Protein AF-A0A2N8HCW1-F1 (afdb_monomer_lite)

Sequence (91 aa):
MTDVQIFLDGTQLAGMPQLSSGLNGNQNGTVTVGGNTSEGNSFQIADFKAYGSVLTEDLVREAWGLASVPEPAAASLGLLGLAVMMMRRRV

Structure (mmCIF, N/CA/C/O backbone):
data_AF-A0A2N8HCW1-F1
#
_entry.id   AF-A0A2N8HCW1-F1
#
loop_
_atom_site.group_PDB
_atom_site.id
_atom_site.type_symbol
_atom_site.label_atom_id
_atom_site.label_alt_id
_atom_site.label_comp_id
_atom_site.label_asym_id
_atom_site.label_entity_id
_atom_site.label_seq_id
_atom_site.pdbx_PDB_ins_code
_atom_site.Cartn_x
_atom_site.Cartn_y
_atom_site.Cartn_z
_atom_site.occupancy
_atom_site.B_iso_or_equiv
_atom_site.auth_seq_id
_atom_site.auth_comp_id
_atom_site.auth_asym_id
_atom_site.auth_atom_id
_atom_site.pdbx_PDB_model_num
ATOM 1 N N . MET A 1 1 ? -7.837 -21.492 -2.759 1.00 55.94 1 MET A N 1
ATOM 2 C CA . MET A 1 1 ? -7.339 -20.336 -1.986 1.00 55.94 1 MET A CA 1
ATOM 3 C C . MET A 1 1 ? -6.897 -19.278 -2.983 1.00 55.94 1 MET A C 1
ATOM 5 O O . MET A 1 1 ? -6.337 -19.648 -4.007 1.00 55.94 1 MET A O 1
ATOM 9 N N . THR A 1 2 ? -7.245 -18.011 -2.765 1.00 60.34 2 THR A N 1
ATOM 10 C CA . THR A 1 2 ? -6.744 -16.880 -3.565 1.00 60.34 2 THR A CA 1
ATOM 11 C C . THR A 1 2 ? -5.462 -16.366 -2.928 1.00 60.34 2 THR A C 1
ATOM 13 O O . THR A 1 2 ? -5.459 -16.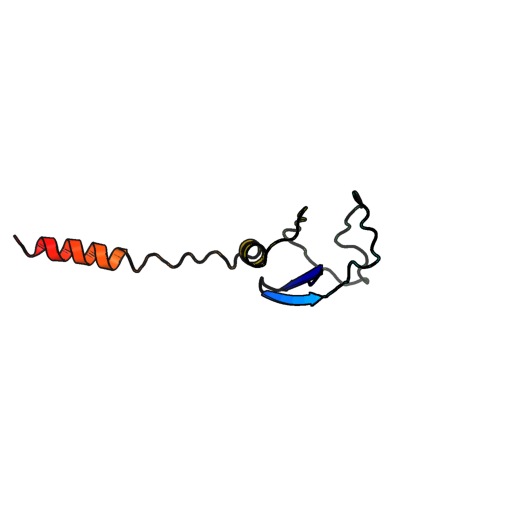140 -1.721 1.00 60.34 2 THR A O 1
ATOM 16 N N . ASP A 1 3 ? -4.409 -16.163 -3.717 1.00 75.12 3 ASP A N 1
ATOM 17 C CA . ASP A 1 3 ? -3.091 -15.770 -3.189 1.00 75.12 3 ASP A CA 1
ATOM 18 C C . ASP A 1 3 ? -2.882 -14.250 -3.222 1.00 75.12 3 ASP A C 1
ATOM 20 O O . ASP A 1 3 ? -2.029 -13.721 -2.514 1.00 75.12 3 ASP A O 1
ATOM 24 N N . VAL A 1 4 ? -3.678 -13.538 -4.028 1.00 82.75 4 VAL A N 1
ATOM 25 C CA . VAL A 1 4 ? -3.673 -12.075 -4.127 1.00 82.75 4 VAL A CA 1
ATOM 26 C C . VAL A 1 4 ? -5.108 -11.560 -4.090 1.00 82.75 4 VAL A C 1
ATOM 28 O O . VAL A 1 4 ? -5.985 -12.071 -4.793 1.00 82.75 4 VAL A O 1
ATOM 31 N N . GLN A 1 5 ? -5.339 -10.529 -3.281 1.00 86.62 5 GLN A N 1
ATOM 32 C CA . GLN A 1 5 ? -6.616 -9.833 -3.150 1.00 86.62 5 GLN A CA 1
ATOM 33 C C . GLN A 1 5 ? -6.411 -8.346 -3.430 1.00 86.62 5 GLN A C 1
ATOM 35 O O . GLN A 1 5 ? -5.424 -7.758 -2.987 1.00 86.62 5 GLN A O 1
ATOM 40 N N . ILE A 1 6 ? -7.342 -7.747 -4.170 1.00 88.44 6 ILE A N 1
ATOM 41 C CA . ILE A 1 6 ? -7.334 -6.316 -4.481 1.00 88.44 6 ILE A CA 1
ATOM 42 C C . ILE A 1 6 ? -8.560 -5.689 -3.834 1.00 88.44 6 ILE A C 1
ATOM 44 O O . ILE A 1 6 ? -9.689 -6.124 -4.076 1.00 88.44 6 ILE A O 1
ATOM 48 N N . PHE A 1 7 ? -8.316 -4.649 -3.047 1.00 89.38 7 PHE A N 1
ATOM 49 C CA . PHE A 1 7 ? -9.341 -3.843 -2.407 1.00 89.38 7 PHE A CA 1
ATOM 50 C C . PHE A 1 7 ? -9.310 -2.429 -2.986 1.00 89.38 7 PHE A C 1
ATOM 52 O O . PHE A 1 7 ? -8.232 -1.873 -3.198 1.00 89.38 7 PHE A O 1
ATOM 59 N N . LEU A 1 8 ? -10.487 -1.855 -3.225 1.00 90.44 8 LEU A N 1
ATOM 60 C CA . LEU A 1 8 ? -10.673 -0.439 -3.541 1.00 90.44 8 LEU A CA 1
ATOM 61 C C . LEU A 1 8 ? -11.712 0.108 -2.576 1.00 90.44 8 LEU A C 1
ATOM 63 O O . LEU A 1 8 ? -12.729 -0.542 -2.337 1.00 90.44 8 LEU A O 1
ATOM 67 N N . ASP A 1 9 ? -11.432 1.267 -1.993 1.00 88.12 9 ASP A N 1
ATOM 68 C CA . ASP A 1 9 ? -12.296 1.887 -0.993 1.00 88.12 9 ASP A CA 1
ATOM 69 C C . ASP A 1 9 ? -12.692 0.919 0.139 1.00 88.12 9 ASP A C 1
ATOM 71 O O . ASP A 1 9 ? -13.853 0.820 0.526 1.00 88.12 9 ASP A O 1
ATOM 75 N N . GLY A 1 10 ? -11.732 0.107 0.600 1.00 85.75 10 GLY A N 1
ATOM 76 C CA . GLY A 1 10 ? -11.928 -0.921 1.629 1.00 85.75 10 GLY A CA 1
ATOM 77 C C . GLY A 1 10 ? -12.818 -2.110 1.233 1.00 85.75 10 GLY A C 1
ATOM 78 O O . GLY A 1 10 ? -13.080 -2.970 2.070 1.00 85.75 10 GLY A O 1
ATOM 79 N N . THR A 1 11 ? -13.265 -2.202 -0.022 1.00 86.25 11 THR A N 1
ATOM 80 C CA . THR A 1 11 ? -14.108 -3.296 -0.531 1.00 86.25 11 THR A CA 1
ATOM 81 C C . THR A 1 11 ? -13.314 -4.201 -1.464 1.00 86.25 11 THR A C 1
ATOM 83 O O . THR A 1 11 ? -12.579 -3.719 -2.327 1.00 86.25 11 THR A O 1
ATOM 86 N N . GLN A 1 12 ? -13.457 -5.522 -1.321 1.00 88.12 12 GLN A N 1
ATOM 87 C CA . GLN A 1 12 ? -12.774 -6.466 -2.203 1.00 88.12 12 GLN A CA 1
ATOM 88 C C . GLN A 1 12 ? -13.349 -6.380 -3.624 1.00 88.12 12 GLN A C 1
ATOM 90 O O . GLN A 1 12 ? -14.525 -6.663 -3.845 1.00 88.12 12 GLN A O 1
ATOM 95 N N . LEU A 1 13 ? -12.506 -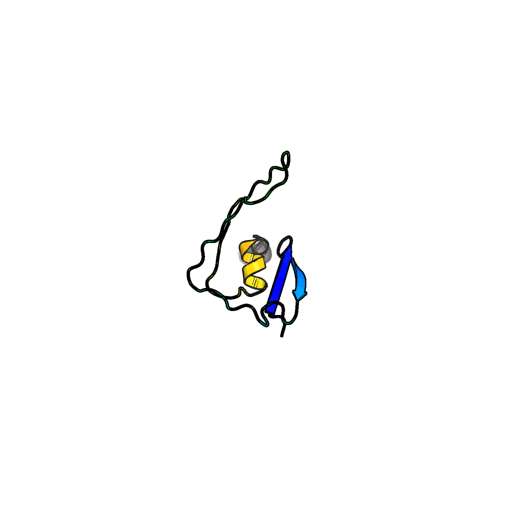6.030 -4.597 1.00 88.06 13 LEU A N 1
ATOM 96 C CA . LEU A 1 13 ? -12.880 -5.991 -6.013 1.00 88.06 13 LEU A CA 1
ATOM 97 C C . LEU A 1 13 ? -12.553 -7.291 -6.743 1.00 88.06 13 LEU A C 1
ATOM 99 O O . LEU A 1 13 ? -13.268 -7.691 -7.658 1.00 88.06 13 LEU A O 1
ATOM 103 N N . ALA A 1 14 ? -11.446 -7.935 -6.370 1.00 84.19 14 ALA A N 1
ATOM 104 C CA . ALA A 1 14 ? -10.974 -9.136 -7.042 1.00 84.19 14 ALA A CA 1
ATOM 105 C C . ALA A 1 14 ? -10.167 -10.032 -6.101 1.00 84.19 14 ALA A C 1
ATOM 107 O O . ALA A 1 14 ? -9.446 -9.561 -5.220 1.00 84.19 14 ALA A O 1
ATOM 108 N N . GLY A 1 15 ? -10.269 -11.342 -6.325 1.00 81.94 15 GLY A N 1
ATOM 109 C CA . GLY A 1 15 ? -9.367 -12.348 -5.775 1.00 81.94 15 GLY A CA 1
ATOM 110 C C . GLY A 1 15 ? -8.779 -13.162 -6.920 1.00 81.94 15 GLY A C 1
ATOM 111 O O . GLY A 1 15 ? -9.525 -13.741 -7.709 1.00 81.94 15 GLY A O 1
ATOM 112 N N . MET A 1 16 ? -7.453 -13.189 -7.030 1.00 75.62 16 MET A N 1
ATOM 113 C CA . MET A 1 16 ? -6.757 -13.916 -8.091 1.00 75.62 16 MET A CA 1
ATOM 114 C C . MET A 1 16 ? -6.136 -15.195 -7.514 1.00 75.62 16 MET A C 1
ATOM 116 O O . MET A 1 16 ? -5.316 -15.120 -6.591 1.00 75.62 16 MET A O 1
ATOM 120 N N . PRO A 1 17 ? -6.510 -16.384 -8.015 1.00 68.06 17 PRO A N 1
ATOM 121 C CA . PRO A 1 17 ? -5.818 -17.613 -7.655 1.00 68.06 17 PRO A CA 1
ATOM 122 C C . PRO A 1 17 ? -4.449 -17.674 -8.356 1.00 68.06 17 PRO A C 1
ATOM 124 O O . PRO A 1 17 ? -4.363 -17.431 -9.556 1.00 68.06 17 PRO A O 1
ATOM 127 N N . GLN A 1 18 ? -3.393 -18.045 -7.620 1.00 67.31 18 GLN A N 1
ATOM 128 C CA . GLN A 1 18 ? -2.106 -18.512 -8.162 1.00 67.31 18 GLN A CA 1
ATOM 129 C C . GLN A 1 18 ? -1.210 -17.479 -8.867 1.00 67.31 18 GLN A C 1
ATOM 131 O O . GLN A 1 18 ? -0.275 -17.869 -9.562 1.00 67.31 18 GLN A O 1
ATOM 136 N N . LEU A 1 19 ? -1.403 -16.173 -8.648 1.00 67.88 19 LEU A N 1
ATOM 137 C CA . LEU A 1 19 ? -0.519 -15.142 -9.223 1.00 67.88 19 LEU A CA 1
ATOM 138 C C . LEU A 1 19 ? 0.930 -15.219 -8.690 1.00 67.88 19 LEU A C 1
ATOM 140 O O . LEU A 1 19 ? 1.862 -14.768 -9.346 1.00 67.88 19 LEU A O 1
ATOM 144 N N . SER A 1 20 ? 1.126 -15.802 -7.505 1.00 66.25 20 SER A N 1
ATOM 145 C CA . SER A 1 20 ? 2.442 -16.033 -6.899 1.00 66.25 20 SER A CA 1
ATOM 146 C C . SER A 1 20 ? 3.123 -17.322 -7.372 1.00 66.25 20 SER A C 1
ATOM 148 O O . SER A 1 20 ? 4.294 -17.541 -7.056 1.00 66.25 20 SER A O 1
ATOM 150 N N . SER A 1 21 ? 2.428 -18.174 -8.135 1.00 61.88 21 SER A N 1
ATOM 151 C CA . SER A 1 21 ? 2.993 -19.422 -8.651 1.00 61.88 21 SER A CA 1
ATOM 152 C C . SER A 1 21 ? 4.147 -19.120 -9.609 1.00 61.88 21 SER A C 1
ATOM 154 O O . SER A 1 21 ? 3.962 -18.509 -10.659 1.00 61.88 21 SER A O 1
ATOM 156 N N . GLY A 1 22 ? 5.360 -19.520 -9.223 1.00 60.75 22 GLY A N 1
ATOM 157 C CA . GLY A 1 22 ? 6.581 -19.283 -9.999 1.00 60.75 22 GLY A CA 1
ATOM 158 C C . GLY A 1 22 ? 7.289 -17.953 -9.715 1.00 60.75 22 GLY A C 1
ATOM 159 O O . GLY A 1 22 ? 8.362 -17.720 -10.272 1.00 60.75 22 GLY A O 1
ATOM 160 N N . LEU A 1 23 ? 6.761 -17.106 -8.823 1.00 67.50 23 LEU A N 1
ATOM 161 C CA . LEU A 1 23 ? 7.491 -15.940 -8.325 1.00 67.50 23 LEU A CA 1
ATOM 162 C C . LEU A 1 23 ? 8.382 -16.365 -7.150 1.00 67.50 23 LEU A C 1
ATOM 164 O O . LEU A 1 23 ? 7.901 -16.623 -6.048 1.00 67.50 23 LEU A O 1
ATOM 168 N N . ASN A 1 24 ? 9.699 -16.407 -7.364 1.00 60.91 24 ASN A N 1
ATOM 169 C CA . ASN A 1 24 ? 10.650 -16.439 -6.253 1.00 60.91 24 ASN A CA 1
ATOM 170 C C . ASN A 1 24 ? 10.628 -15.064 -5.584 1.00 60.91 24 ASN A C 1
ATOM 172 O O . ASN A 1 24 ? 11.259 -14.122 -6.065 1.00 60.91 24 ASN A O 1
ATOM 176 N N . GLY A 1 25 ? 9.866 -14.934 -4.499 1.00 62.88 25 GLY A N 1
ATOM 177 C CA . GLY A 1 25 ? 9.874 -13.725 -3.685 1.00 62.88 25 GLY A CA 1
ATOM 178 C C . GLY A 1 25 ? 11.291 -13.463 -3.177 1.00 62.88 25 GLY A C 1
ATOM 179 O O . GLY A 1 25 ? 11.786 -14.191 -2.321 1.00 62.88 25 GLY A O 1
ATOM 180 N N . ASN A 1 26 ? 11.961 -12.445 -3.719 1.00 63.03 26 ASN A N 1
ATOM 181 C CA . ASN A 1 26 ? 13.262 -12.030 -3.215 1.00 63.03 26 ASN A CA 1
ATOM 182 C C . ASN A 1 26 ? 13.054 -11.321 -1.873 1.00 63.03 26 ASN A C 1
ATOM 184 O O . ASN A 1 26 ? 12.485 -10.228 -1.821 1.00 63.03 26 ASN A O 1
ATOM 188 N N . GLN A 1 27 ? 13.485 -11.951 -0.783 1.00 68.44 27 GLN A N 1
ATOM 189 C CA . GLN A 1 27 ? 13.520 -11.289 0.516 1.00 68.44 27 GLN A CA 1
ATOM 190 C C . GLN A 1 27 ? 14.614 -10.207 0.470 1.00 68.44 27 GLN A C 1
ATOM 192 O O . GLN A 1 27 ? 15.705 -10.457 -0.032 1.00 68.44 27 GLN A O 1
ATOM 197 N N . ASN A 1 28 ? 14.312 -9.001 0.962 1.00 72.56 28 ASN A N 1
ATOM 198 C CA . ASN A 1 28 ? 15.178 -7.804 0.948 1.00 72.56 28 ASN A CA 1
ATOM 199 C C . ASN A 1 28 ? 15.331 -7.048 -0.392 1.00 72.56 28 ASN A C 1
ATOM 201 O O . ASN A 1 28 ? 16.306 -6.319 -0.579 1.00 72.56 28 ASN A O 1
ATOM 205 N N . GLY A 1 29 ? 14.375 -7.155 -1.318 1.00 76.12 29 GLY A N 1
ATOM 206 C CA . GLY A 1 29 ? 14.328 -6.270 -2.491 1.00 76.12 29 GLY A CA 1
ATOM 207 C C . GLY A 1 29 ? 13.969 -4.811 -2.155 1.00 76.12 29 GLY A C 1
ATOM 208 O O . GLY A 1 29 ? 13.347 -4.525 -1.133 1.00 76.12 29 GLY A O 1
ATOM 209 N N . THR A 1 30 ? 14.325 -3.875 -3.039 1.00 80.62 30 THR A N 1
ATOM 210 C CA . THR A 1 30 ? 13.867 -2.477 -2.961 1.00 80.62 30 THR A CA 1
ATOM 211 C C . THR A 1 30 ? 12.480 -2.335 -3.583 1.00 80.62 30 THR A C 1
ATOM 213 O O . THR A 1 30 ? 12.250 -2.797 -4.699 1.00 80.62 30 THR A O 1
ATOM 216 N N . VAL A 1 31 ? 11.569 -1.648 -2.889 1.00 80.81 31 VAL A N 1
ATOM 217 C CA . VAL A 1 31 ? 10.286 -1.211 -3.455 1.00 80.81 31 VAL A CA 1
ATOM 218 C C . VAL A 1 31 ? 10.437 0.227 -3.944 1.00 80.81 31 VAL A C 1
ATOM 220 O O . VAL A 1 31 ? 10.735 1.123 -3.156 1.00 80.81 31 VAL A O 1
ATOM 223 N N . THR A 1 32 ? 10.232 0.456 -5.240 1.00 81.50 32 THR A N 1
ATOM 224 C CA . THR A 1 32 ? 10.194 1.800 -5.830 1.00 81.50 32 THR A CA 1
ATOM 225 C C . THR A 1 32 ? 8.747 2.198 -6.087 1.00 81.50 32 THR A C 1
ATOM 227 O O . THR A 1 32 ? 8.017 1.507 -6.790 1.00 81.50 32 THR A O 1
ATOM 230 N N . VAL A 1 33 ? 8.347 3.337 -5.532 1.00 79.06 33 VAL A N 1
ATOM 231 C CA . VAL A 1 33 ? 7.031 3.955 -5.715 1.00 79.06 33 VAL A CA 1
ATOM 232 C C . VAL A 1 33 ? 7.236 5.221 -6.547 1.00 79.06 33 VAL A C 1
ATOM 234 O O . VAL A 1 33 ? 8.199 5.941 -6.301 1.00 79.06 33 VAL A O 1
ATOM 237 N N . GLY A 1 34 ? 6.388 5.499 -7.541 1.00 75.44 34 GLY A N 1
ATOM 238 C CA . GLY A 1 34 ? 6.596 6.671 -8.413 1.00 75.44 34 GLY A CA 1
ATOM 239 C C . GLY A 1 34 ? 7.205 6.374 -9.789 1.00 75.44 34 GLY A C 1
ATOM 240 O O . GLY A 1 34 ? 7.198 7.238 -10.657 1.00 75.44 34 GLY A O 1
ATOM 241 N N . GLY A 1 35 ? 7.774 5.180 -9.986 1.00 68.56 35 GLY A N 1
ATOM 242 C CA . GLY A 1 35 ? 8.625 4.876 -11.140 1.00 68.56 35 GLY A CA 1
ATOM 243 C C . GLY A 1 35 ? 7.870 4.566 -12.438 1.00 68.56 35 GLY A C 1
ATOM 244 O O . GLY A 1 35 ? 6.838 3.904 -12.417 1.00 68.56 35 GLY A O 1
ATOM 245 N N . ASN A 1 36 ? 8.462 4.977 -13.567 1.00 65.69 36 ASN A N 1
ATOM 246 C CA . ASN A 1 36 ? 8.040 4.676 -14.943 1.00 65.69 36 ASN A CA 1
ATOM 247 C C . ASN A 1 36 ? 6.680 5.262 -15.373 1.00 65.69 36 ASN A C 1
ATOM 249 O O . ASN A 1 36 ? 5.839 4.560 -15.935 1.00 65.69 36 ASN A O 1
ATOM 253 N N . THR A 1 37 ? 6.453 6.556 -15.138 1.00 65.25 37 THR A N 1
AT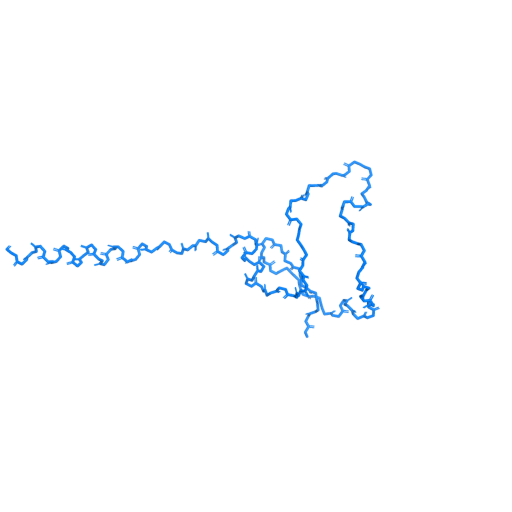OM 254 C CA . THR A 1 37 ? 5.365 7.275 -15.812 1.00 65.25 37 THR A CA 1
ATOM 255 C C . THR A 1 37 ? 5.790 7.790 -17.174 1.00 65.25 37 THR A C 1
ATOM 257 O O . THR A 1 37 ? 6.908 8.262 -17.363 1.00 65.25 37 THR A O 1
ATOM 260 N N . SER A 1 38 ? 4.863 7.739 -18.132 1.00 72.56 38 SER A N 1
ATOM 261 C CA . SER A 1 38 ? 4.965 8.543 -19.348 1.00 72.56 38 SER A CA 1
ATOM 262 C C . SER A 1 38 ? 4.974 10.030 -18.984 1.00 72.56 38 SER A C 1
ATOM 264 O O . SER A 1 38 ? 4.272 10.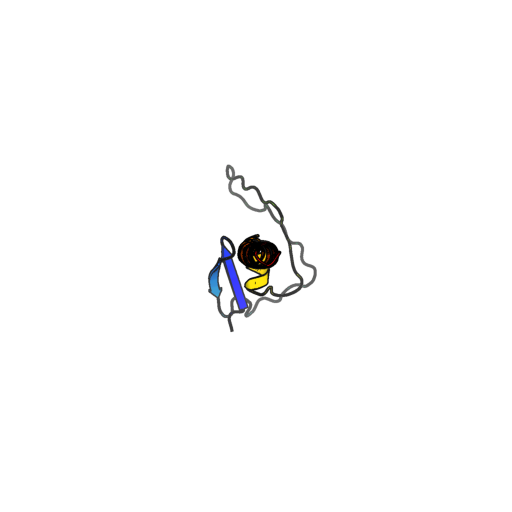450 -18.058 1.00 72.56 38 SER A O 1
ATOM 266 N N . GLU A 1 39 ? 5.759 10.820 -19.717 1.00 74.62 39 GLU A N 1
ATOM 267 C CA . GLU A 1 39 ? 5.841 12.270 -19.532 1.00 74.62 39 GLU A CA 1
ATOM 268 C C . GLU A 1 39 ? 4.436 12.901 -19.530 1.00 74.62 39 GLU A C 1
ATOM 270 O O . GLU A 1 39 ? 3.617 12.628 -20.407 1.00 74.62 39 GLU A O 1
ATOM 275 N N . GLY A 1 40 ? 4.148 13.724 -18.517 1.00 71.94 40 GLY A N 1
ATOM 276 C CA . GLY A 1 40 ? 2.871 14.435 -18.365 1.00 71.94 40 GLY A CA 1
ATOM 277 C C . GLY A 1 40 ? 1.891 13.835 -17.352 1.00 71.94 40 GLY A C 1
ATOM 278 O O . GLY A 1 40 ? 0.946 14.520 -16.966 1.00 71.94 40 GLY A O 1
ATOM 279 N N . ASN A 1 41 ? 2.131 12.618 -16.853 1.00 74.06 41 ASN A N 1
ATOM 280 C CA . ASN A 1 41 ? 1.289 12.007 -15.822 1.00 74.06 41 ASN A CA 1
ATOM 281 C C . ASN A 1 41 ? 1.912 12.164 -14.429 1.00 74.06 41 ASN A C 1
ATOM 283 O O . ASN A 1 41 ? 3.000 11.654 -14.157 1.00 74.06 41 ASN A O 1
ATOM 287 N N . SER A 1 42 ? 1.189 12.844 -13.537 1.00 74.94 42 SER A N 1
ATOM 288 C CA . SER A 1 42 ? 1.514 12.951 -12.113 1.00 74.94 42 SER A CA 1
ATOM 289 C C . SER A 1 42 ? 0.463 12.215 -11.295 1.00 74.94 42 SER A C 1
ATOM 291 O O . SER A 1 42 ? -0.731 12.298 -11.581 1.00 74.94 42 SER A O 1
ATOM 293 N N . PHE A 1 43 ? 0.907 11.505 -10.267 1.00 78.06 43 PHE A N 1
ATOM 294 C CA . PHE A 1 43 ? 0.041 10.867 -9.291 1.00 78.06 43 PHE A CA 1
ATOM 295 C C . PHE A 1 43 ? 0.543 11.208 -7.894 1.00 78.06 43 PHE A C 1
ATOM 297 O O . PHE A 1 43 ? 1.745 11.301 -7.650 1.00 78.06 43 PHE A O 1
ATOM 304 N N . GLN A 1 44 ? -0.396 11.417 -6.979 1.00 81.75 44 GLN A N 1
ATOM 305 C CA . GLN A 1 44 ? -0.096 11.650 -5.574 1.00 81.75 44 GLN A CA 1
ATOM 306 C C . GLN A 1 44 ? -0.355 10.360 -4.810 1.00 81.75 44 GLN A C 1
ATOM 308 O O . GLN A 1 44 ? -1.413 9.751 -4.958 1.00 81.75 44 GLN A O 1
ATOM 313 N N . ILE A 1 45 ? 0.614 9.953 -3.997 1.00 83.00 45 ILE A N 1
ATOM 314 C CA . ILE A 1 45 ? 0.457 8.848 -3.056 1.00 83.00 45 ILE A CA 1
ATOM 315 C C . ILE A 1 45 ? 0.534 9.432 -1.659 1.00 83.00 45 ILE A C 1
ATOM 317 O O . ILE A 1 45 ? 1.526 10.063 -1.300 1.00 83.00 45 ILE A O 1
ATOM 321 N N . ALA A 1 46 ? -0.515 9.189 -0.886 1.00 83.75 46 ALA A N 1
ATOM 322 C CA . ALA A 1 46 ? -0.531 9.401 0.548 1.00 83.75 46 ALA A CA 1
ATOM 323 C C . ALA A 1 46 ? -0.477 8.037 1.252 1.00 83.75 46 ALA A C 1
ATOM 325 O O . ALA A 1 46 ? -1.003 7.051 0.738 1.00 83.75 46 ALA A O 1
ATOM 326 N N . ASP A 1 47 ? 0.183 7.993 2.411 1.00 86.19 47 ASP A N 1
ATOM 327 C CA . ASP A 1 47 ? 0.106 6.883 3.370 1.00 86.19 47 ASP A CA 1
ATOM 328 C C . ASP A 1 47 ? 0.498 5.487 2.842 1.00 86.19 47 ASP A C 1
ATOM 330 O O . ASP A 1 47 ? -0.144 4.483 3.154 1.00 86.19 47 ASP A O 1
ATOM 334 N N . PHE A 1 48 ? 1.601 5.392 2.088 1.00 86.50 48 PHE A N 1
ATOM 335 C CA . PHE A 1 48 ? 2.153 4.097 1.673 1.00 86.50 48 PHE A CA 1
ATOM 336 C C . PHE A 1 48 ? 2.608 3.264 2.883 1.00 86.50 48 PHE A C 1
ATOM 338 O O . PHE A 1 48 ? 3.461 3.691 3.665 1.00 86.50 48 PHE A O 1
ATOM 345 N N . LYS A 1 49 ? 2.070 2.046 3.008 1.00 87.06 49 LYS A N 1
ATOM 346 C CA . LYS A 1 49 ? 2.397 1.089 4.073 1.00 87.06 49 LYS A CA 1
ATOM 347 C C . LYS A 1 49 ? 2.647 -0.294 3.483 1.00 87.06 49 LYS A C 1
ATOM 349 O O . LYS A 1 49 ? 1.953 -0.720 2.564 1.00 87.06 49 LYS A O 1
ATOM 354 N N . ALA A 1 50 ? 3.615 -1.004 4.052 1.00 86.69 50 ALA A N 1
ATOM 355 C CA . ALA A 1 50 ? 3.907 -2.396 3.738 1.00 86.69 50 ALA A CA 1
ATOM 356 C C . ALA A 1 50 ? 3.809 -3.237 5.015 1.00 86.69 50 ALA A C 1
ATOM 358 O O . ALA A 1 50 ? 4.242 -2.804 6.083 1.00 86.69 50 ALA A O 1
ATOM 359 N N . TYR A 1 51 ? 3.250 -4.439 4.895 1.00 84.94 51 TYR A N 1
ATOM 360 C CA . TYR A 1 51 ? 3.027 -5.358 6.009 1.00 84.94 51 TYR A CA 1
ATOM 361 C C . TYR A 1 51 ? 3.770 -6.669 5.751 1.00 84.94 51 TYR A C 1
ATOM 363 O O . TYR A 1 51 ? 3.829 -7.144 4.620 1.00 84.94 51 TYR A O 1
ATOM 371 N N . GLY A 1 52 ? 4.333 -7.262 6.806 1.00 83.00 52 GLY A N 1
ATOM 372 C CA . GLY A 1 52 ? 5.038 -8.549 6.725 1.00 83.00 52 GLY A CA 1
ATOM 373 C C . GLY A 1 52 ? 4.114 -9.769 6.640 1.00 83.00 52 GLY A C 1
ATOM 374 O O . GLY A 1 52 ? 4.594 -10.897 6.575 1.00 83.00 52 GLY A O 1
ATOM 375 N N . SER A 1 53 ? 2.798 -9.559 6.667 1.00 83.75 53 SER A N 1
ATOM 376 C CA . SER A 1 53 ? 1.780 -10.604 6.618 1.00 83.75 53 SER A CA 1
ATOM 377 C C . SER A 1 53 ? 0.584 -10.153 5.788 1.00 83.75 53 SER A C 1
ATOM 379 O O . SER A 1 53 ? 0.343 -8.958 5.615 1.00 83.75 53 SER A O 1
ATOM 381 N N . VAL A 1 54 ? -0.192 -11.125 5.309 1.00 84.38 54 VAL A N 1
ATOM 382 C CA . VAL A 1 54 ? -1.472 -10.868 4.641 1.00 84.38 54 VAL A CA 1
ATOM 383 C C . VAL A 1 54 ? -2.444 -10.254 5.651 1.00 84.38 54 VAL A C 1
ATOM 385 O O . VAL A 1 54 ? -2.577 -10.756 6.768 1.00 84.38 54 VAL A O 1
ATOM 388 N N . LEU A 1 55 ? -3.097 -9.157 5.269 1.00 88.25 55 LEU A N 1
ATOM 389 C CA . LEU A 1 55 ? -4.153 -8.534 6.065 1.00 88.25 55 LEU A CA 1
ATOM 390 C C . LEU A 1 55 ? -5.486 -9.249 5.830 1.00 88.25 55 LEU A C 1
ATOM 392 O O . LEU A 1 55 ? -5.781 -9.670 4.714 1.00 88.25 55 LEU A O 1
ATOM 396 N N . THR A 1 56 ? -6.305 -9.357 6.874 1.00 88.31 56 THR A N 1
ATOM 397 C CA . THR A 1 56 ? -7.703 -9.786 6.743 1.00 88.31 56 THR A CA 1
ATOM 398 C C . THR A 1 56 ? -8.553 -8.655 6.162 1.00 88.31 56 THR A C 1
ATOM 400 O O . THR A 1 56 ? -8.182 -7.485 6.249 1.00 88.31 56 THR A O 1
ATOM 403 N N . GLU A 1 57 ? -9.718 -8.982 5.596 1.00 86.81 57 GLU A N 1
ATOM 404 C CA . GLU A 1 57 ? -10.641 -7.970 5.058 1.00 86.81 57 GLU A CA 1
ATOM 405 C C . GLU A 1 57 ? -11.045 -6.927 6.116 1.00 86.81 57 GLU A C 1
ATOM 407 O O . GLU A 1 57 ? -11.044 -5.732 5.825 1.00 86.81 57 GLU A O 1
ATOM 412 N N . ASP A 1 58 ? -11.308 -7.355 7.353 1.00 85.94 58 ASP A N 1
ATOM 413 C CA . ASP A 1 58 ? -11.656 -6.449 8.456 1.00 85.94 58 ASP A CA 1
ATOM 414 C C . ASP A 1 58 ? -10.545 -5.427 8.733 1.00 85.94 58 ASP A C 1
ATOM 416 O O . ASP A 1 58 ? -10.818 -4.238 8.893 1.00 85.94 58 ASP A O 1
ATOM 420 N N . LEU A 1 59 ? -9.280 -5.864 8.708 1.00 85.81 59 LEU A N 1
ATOM 421 C CA . LEU A 1 59 ? -8.125 -4.983 8.897 1.00 85.81 59 LEU A CA 1
ATOM 422 C C . LEU A 1 59 ? -7.927 -4.025 7.719 1.00 85.81 59 LEU A C 1
ATOM 424 O O . LEU A 1 59 ? -7.503 -2.890 7.923 1.00 85.81 59 LEU A O 1
ATOM 428 N N . VAL A 1 60 ? -8.238 -4.446 6.489 1.00 87.12 60 VAL A N 1
ATOM 429 C CA . VAL A 1 60 ? -8.212 -3.548 5.322 1.00 87.12 60 VAL A CA 1
ATOM 430 C C . VAL A 1 60 ? -9.294 -2.471 5.448 1.00 87.12 60 VAL A C 1
ATOM 432 O O . VAL A 1 60 ? -9.024 -1.296 5.190 1.00 87.12 60 VAL A O 1
ATOM 435 N N . ARG A 1 61 ? -10.499 -2.841 5.894 1.00 85.81 61 ARG A N 1
ATOM 436 C CA . ARG A 1 61 ? -11.602 -1.899 6.155 1.00 85.81 61 ARG A CA 1
ATOM 437 C C . ARG A 1 61 ? -11.258 -0.917 7.273 1.00 85.81 61 ARG A C 1
ATOM 439 O O . ARG A 1 61 ? -11.539 0.275 7.142 1.00 85.81 61 ARG A O 1
ATOM 446 N N . GLU A 1 62 ? -10.627 -1.393 8.343 1.00 83.69 62 GLU A N 1
ATOM 447 C CA . GLU A 1 62 ? -10.116 -0.546 9.423 1.00 83.69 62 GLU A CA 1
ATOM 448 C C . GLU A 1 62 ? -9.026 0.409 8.925 1.00 83.69 62 GLU A C 1
ATOM 450 O O . GLU A 1 62 ? -9.121 1.613 9.158 1.00 83.69 62 GLU A O 1
ATOM 455 N N . ALA A 1 63 ? -8.044 -0.093 8.171 1.00 79.19 63 ALA A N 1
ATOM 456 C CA . ALA A 1 63 ? -6.963 0.716 7.610 1.00 79.19 63 ALA A CA 1
ATOM 457 C C . ALA A 1 63 ? -7.464 1.796 6.635 1.00 79.19 63 ALA A C 1
ATOM 459 O O . ALA A 1 63 ? -6.849 2.859 6.546 1.00 79.19 63 ALA A O 1
ATOM 460 N N . TRP A 1 64 ? -8.577 1.547 5.937 1.00 79.75 64 TRP A N 1
ATOM 461 C CA . TRP A 1 64 ? -9.247 2.534 5.083 1.00 79.75 64 TRP A CA 1
ATOM 462 C C . TRP A 1 64 ? -10.108 3.545 5.862 1.00 79.75 64 TRP A C 1
ATOM 464 O O . TRP A 1 64 ? -10.560 4.539 5.301 1.00 79.75 64 TRP A O 1
ATOM 474 N N . GLY A 1 65 ? -10.357 3.314 7.154 1.00 74.56 65 GLY A N 1
ATOM 475 C CA . GLY A 1 65 ? -11.220 4.173 7.967 1.00 74.56 65 GLY A CA 1
ATOM 476 C C . GLY A 1 65 ? -12.719 3.891 7.817 1.00 74.56 65 GLY A C 1
ATOM 477 O O . GLY A 1 65 ? -13.536 4.697 8.258 1.00 74.56 65 GLY A O 1
ATOM 478 N N . LEU A 1 66 ? -13.114 2.745 7.246 1.00 61.53 66 LEU A N 1
ATOM 479 C CA . LEU A 1 66 ? -14.522 2.309 7.237 1.00 61.53 66 LEU A CA 1
ATOM 480 C C . LEU A 1 66 ? -14.987 1.782 8.599 1.00 61.53 66 LEU A C 1
ATOM 482 O O . LEU A 1 66 ? -16.188 1.683 8.835 1.00 61.53 66 LEU A O 1
ATOM 486 N N . ALA A 1 67 ? -14.058 1.427 9.492 1.00 55.72 67 ALA A N 1
ATOM 487 C CA . ALA A 1 67 ? -14.380 0.820 10.784 1.00 55.72 67 ALA A CA 1
ATOM 488 C C . ALA A 1 67 ? -14.778 1.830 11.878 1.00 55.72 67 ALA A C 1
ATOM 490 O O . ALA A 1 67 ? -15.099 1.420 12.991 1.00 55.72 67 ALA A O 1
ATOM 491 N N . SER A 1 68 ? -14.787 3.140 11.606 1.00 51.97 68 SER A N 1
ATOM 492 C CA . SER A 1 68 ? -15.051 4.153 12.635 1.00 51.97 68 SER A CA 1
ATOM 493 C C . SER A 1 68 ? -16.280 5.009 12.346 1.00 51.97 68 SER A C 1
ATOM 495 O O . SER A 1 68 ? -16.198 6.230 12.234 1.00 51.97 68 SER A O 1
ATOM 497 N N . VAL A 1 69 ? -17.447 4.374 12.341 1.00 50.28 69 VAL A N 1
ATOM 498 C CA . VAL A 1 69 ? -18.570 4.955 13.078 1.00 50.28 69 VAL A CA 1
ATOM 499 C C . VAL A 1 69 ? -18.874 3.963 14.192 1.00 50.28 69 VAL A C 1
ATOM 501 O O . VAL A 1 69 ? -19.526 2.954 13.932 1.00 50.28 69 VAL A O 1
ATOM 504 N N . PRO A 1 70 ? -18.389 4.191 15.429 1.00 49.69 70 PRO A N 1
ATOM 505 C CA . PRO A 1 70 ? -19.023 3.551 16.569 1.00 49.69 70 PRO A CA 1
ATOM 506 C C . PRO A 1 70 ? -20.501 3.914 16.456 1.00 49.69 70 PRO A C 1
ATOM 508 O O . PRO A 1 70 ? -20.805 5.108 16.357 1.00 49.69 70 PRO A O 1
ATOM 511 N N . GLU A 1 71 ? -21.407 2.929 16.407 1.00 54.12 71 GLU A N 1
ATOM 512 C CA . GLU A 1 71 ? -22.829 3.235 16.546 1.00 54.12 71 GLU A CA 1
ATOM 513 C C . GLU A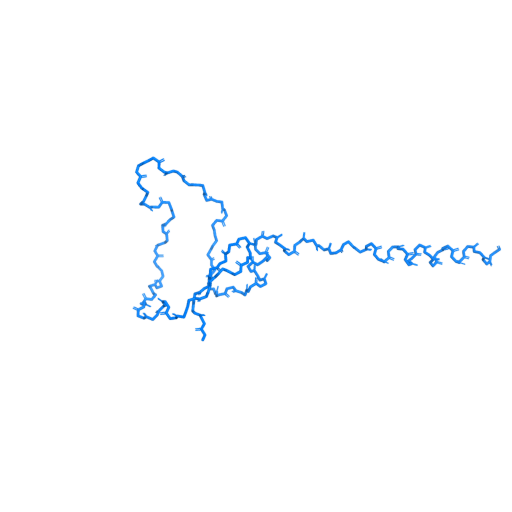 1 71 ? -22.947 4.189 17.735 1.00 54.12 71 GLU A C 1
ATOM 515 O O . GLU A 1 71 ? -22.418 3.875 18.813 1.00 54.12 71 GLU A O 1
ATOM 520 N N . PRO A 1 72 ? -23.531 5.391 17.564 1.00 51.34 72 PRO A N 1
ATOM 521 C CA . PRO A 1 72 ? -23.709 6.256 18.704 1.00 51.34 72 PRO A CA 1
ATOM 522 C C . PRO A 1 72 ? -24.478 5.420 19.718 1.00 51.34 72 PRO A C 1
ATOM 524 O O . PRO A 1 72 ? -25.534 4.870 19.402 1.00 51.34 72 PRO A O 1
ATOM 527 N N . ALA A 1 73 ? -23.962 5.331 20.941 1.00 58.41 73 ALA A N 1
ATOM 528 C CA . ALA A 1 73 ? -24.650 4.747 22.088 1.00 58.41 73 ALA A CA 1
ATOM 529 C C . ALA A 1 73 ? -25.907 5.569 22.477 1.00 58.41 73 ALA A C 1
ATOM 531 O O . ALA A 1 73 ? -26.235 5.744 23.650 1.00 58.41 73 ALA A O 1
ATOM 532 N N . ALA A 1 74 ? -26.625 6.099 21.484 1.00 52.62 74 ALA A N 1
ATOM 533 C CA . ALA A 1 74 ? -27.881 6.812 21.556 1.00 52.62 74 ALA A CA 1
ATOM 534 C C . ALA A 1 74 ? -29.016 5.927 22.094 1.00 52.62 74 ALA A C 1
ATOM 536 O O . ALA A 1 74 ? -30.021 6.457 22.559 1.00 52.62 74 ALA A O 1
ATOM 537 N N . ALA A 1 75 ? -28.853 4.600 22.117 1.00 53.16 75 ALA A N 1
ATOM 538 C CA . ALA A 1 75 ? -29.825 3.703 22.739 1.00 53.16 75 ALA A CA 1
ATOM 539 C C . ALA A 1 75 ? -29.734 3.672 24.282 1.00 53.16 75 ALA A C 1
ATOM 541 O O . ALA A 1 75 ? -30.737 3.429 24.954 1.00 53.16 75 ALA A O 1
ATOM 542 N N . SER A 1 76 ? -28.572 3.968 24.876 1.00 55.25 76 SER A N 1
ATOM 543 C CA . SER A 1 76 ? -28.350 3.765 26.321 1.00 55.25 76 SER A CA 1
ATOM 544 C C . SER A 1 76 ? -28.737 4.975 27.177 1.00 55.25 76 SER A C 1
ATOM 546 O O . SER A 1 76 ? -29.159 4.817 28.323 1.00 55.25 76 SER A O 1
ATOM 548 N N . LEU A 1 77 ? -28.639 6.191 26.629 1.00 56.25 77 LEU A N 1
ATOM 549 C CA . LEU A 1 77 ? -29.002 7.423 27.347 1.00 56.25 77 LEU A CA 1
ATOM 550 C C . LEU A 1 77 ? -30.522 7.610 27.469 1.00 56.25 77 LEU A C 1
ATOM 552 O O . LEU A 1 77 ? -30.988 8.187 28.451 1.00 56.25 77 LEU A O 1
ATOM 556 N N . GLY A 1 78 ? -31.303 7.072 26.524 1.00 62.25 78 GLY A N 1
ATOM 557 C CA . GLY A 1 78 ? -32.767 7.085 26.589 1.00 62.25 78 GLY A CA 1
ATOM 558 C C . GLY A 1 78 ? -33.317 6.236 27.740 1.00 62.25 78 GLY A C 1
ATOM 559 O O . GLY A 1 78 ? -34.204 6.682 28.464 1.00 62.25 78 GLY A O 1
ATOM 560 N N . LEU A 1 79 ? -32.749 5.046 27.970 1.00 63.34 79 LEU A N 1
ATOM 561 C CA . LEU A 1 79 ? -33.164 4.146 29.055 1.00 63.34 79 LEU A CA 1
ATOM 562 C C . LEU A 1 79 ? -32.732 4.652 30.437 1.00 63.34 79 LEU A C 1
ATOM 564 O O . LEU A 1 79 ? -33.519 4.588 31.382 1.00 63.34 79 LEU A O 1
ATOM 568 N N . LEU A 1 80 ? -31.523 5.211 30.556 1.00 68.31 80 LEU A N 1
ATOM 569 C CA . LEU A 1 80 ? -31.064 5.836 31.802 1.00 68.31 80 LEU A CA 1
ATOM 570 C C . LEU A 1 80 ? -31.881 7.091 32.143 1.00 68.31 80 LEU A C 1
ATOM 572 O O . LEU A 1 80 ? -32.287 7.268 33.292 1.00 68.31 80 LEU A O 1
ATOM 576 N N . GLY A 1 81 ? -32.189 7.926 31.145 1.00 69.94 81 GLY A N 1
ATOM 577 C CA . GLY A 1 81 ? -33.069 9.084 31.314 1.00 69.94 81 GLY A CA 1
ATOM 578 C C . GLY A 1 81 ? -34.487 8.690 31.742 1.00 69.94 81 GLY A C 1
ATOM 579 O O . GLY A 1 81 ? -35.060 9.318 32.635 1.00 69.94 81 GLY A O 1
ATOM 580 N N . LEU A 1 82 ? -35.027 7.604 31.180 1.00 71.88 82 LEU A N 1
ATOM 581 C CA . LEU A 1 82 ? -36.343 7.077 31.548 1.00 71.88 82 LEU A CA 1
ATOM 582 C C . LEU A 1 82 ? -36.358 6.505 32.978 1.00 71.88 82 LEU A C 1
ATOM 584 O O . LEU A 1 82 ? -37.297 6.768 33.731 1.00 71.88 82 LEU A O 1
ATOM 588 N N . ALA A 1 83 ? -35.304 5.790 33.386 1.00 72.62 83 ALA A N 1
ATOM 589 C CA . ALA A 1 83 ? -35.167 5.249 34.740 1.00 72.62 83 ALA A CA 1
ATOM 590 C C . ALA A 1 83 ? -35.106 6.360 35.807 1.00 72.62 83 ALA A C 1
ATOM 592 O O . ALA A 1 83 ? -35.787 6.281 36.834 1.00 72.62 83 ALA A O 1
ATOM 593 N N . VAL A 1 84 ? -34.364 7.439 35.535 1.00 76.38 84 VAL A N 1
ATOM 594 C CA . VAL A 1 84 ? -34.291 8.618 36.417 1.00 76.38 84 VAL A CA 1
ATOM 595 C C . VAL A 1 84 ? -35.634 9.359 36.476 1.00 76.38 84 VAL A C 1
ATOM 597 O O . VAL A 1 84 ? -36.058 9.791 37.552 1.00 76.38 84 VAL A O 1
ATOM 600 N N . MET A 1 85 ? -36.349 9.472 35.351 1.00 72.44 85 MET A N 1
ATOM 601 C CA . MET A 1 85 ? -37.673 10.105 35.305 1.00 72.44 85 MET A CA 1
ATOM 602 C C . MET A 1 85 ? -38.728 9.311 36.093 1.00 72.44 85 MET A C 1
ATOM 604 O O . MET A 1 85 ? -39.561 9.910 36.777 1.00 7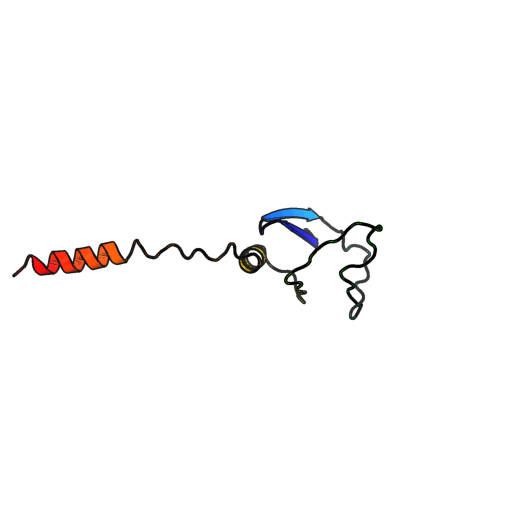2.44 85 MET A O 1
ATOM 608 N N . MET A 1 86 ? -38.675 7.974 36.060 1.00 74.38 86 MET A N 1
ATOM 609 C CA . MET A 1 86 ? -39.586 7.116 36.828 1.00 74.38 86 MET A CA 1
ATOM 610 C C . MET A 1 86 ? -39.334 7.165 38.344 1.00 74.38 86 MET A C 1
ATOM 612 O O . MET A 1 86 ? -40.289 7.051 39.114 1.00 74.38 86 MET A O 1
ATOM 616 N N . MET A 1 87 ? -38.097 7.407 38.795 1.00 71.25 87 MET A N 1
ATOM 617 C CA . MET A 1 87 ? -37.791 7.585 40.225 1.00 71.25 87 MET A CA 1
ATOM 618 C C . MET A 1 87 ? -38.349 8.891 40.808 1.00 71.25 87 MET A C 1
ATOM 620 O O . MET A 1 87 ? -38.743 8.917 41.971 1.00 71.25 87 MET A O 1
ATOM 624 N N . ARG A 1 88 ? -38.465 9.961 40.009 1.00 70.62 88 ARG A N 1
ATOM 625 C CA . ARG A 1 88 ? -39.013 11.254 40.468 1.00 70.62 88 ARG A CA 1
ATOM 626 C C . ARG A 1 88 ? -40.530 11.274 40.674 1.00 70.62 88 ARG A C 1
ATOM 628 O O . ARG A 1 88 ? -41.038 12.237 41.230 1.00 70.62 88 ARG A O 1
ATOM 635 N N . ARG A 1 89 ? -41.261 10.242 40.238 1.00 63.78 89 ARG A N 1
ATOM 636 C CA . ARG A 1 89 ? -42.731 10.169 40.353 1.00 63.78 89 ARG A CA 1
ATOM 637 C C . ARG A 1 89 ? -43.226 9.409 41.592 1.00 63.78 89 ARG A C 1
ATOM 639 O O . ARG A 1 89 ? -44.424 9.167 41.701 1.00 63.78 89 ARG A O 1
ATOM 646 N N . ARG A 1 90 ? -42.319 9.000 42.488 1.00 58.09 90 ARG A N 1
ATOM 647 C CA . ARG A 1 90 ? -42.624 8.278 43.740 1.00 58.09 90 ARG A CA 1
ATOM 648 C C . ARG A 1 90 ? -42.319 9.078 45.019 1.00 58.09 90 ARG A C 1
ATOM 650 O O . ARG A 1 90 ? -42.155 8.468 46.072 1.00 58.09 90 ARG A O 1
ATOM 657 N N . VAL A 1 91 ? -42.264 10.407 44.942 1.00 54.53 91 VAL A N 1
ATOM 658 C CA . VAL A 1 91 ? -42.235 11.296 46.118 1.00 54.53 91 VAL A CA 1
ATOM 659 C C . VAL A 1 91 ? -43.463 12.188 46.089 1.00 54.53 91 VAL A C 1
ATOM 661 O O . VAL A 1 91 ? -43.776 12.675 44.979 1.00 54.53 91 VAL A O 1
#

Secondary structure (DSSP, 8-state):
--SEEEEETTEEEEEESSTTTT----TTPPPPSS--PPTT-----------SSPPPHHHHHHHTTTT--PPP-HHHHHHHHHHHHHHTT--

Organism: NCBI:txid239935

pLDDT: mean 73.3, std 11.65, range [49.69, 90.44]

Radius of gyration: 24.37 Å; chains: 1; bounding box: 58×35×66 Å

Foldseek 3Di:
DFPDWDDDLLHTPDGHRPPCPPDPPDPPDDDDDPPDDDPPDDDDDDDDDDDPDDDDSVVSCVVSVVPPDPPPVVVVVVVVVVVVVVVVVPD